Protein AF-A0A842MSP7-F1 (afdb_monomer)

Sequence (89 aa):
MRTTYLLGIIVFLAVVLPLIGFFFSGGWIKLIAQIILTIVLAVVIGATGIFGYICIKAQARKWGAGLILVAIICLLLVFWLWTGKPLLI

Mean predicted aligned error: 6.04 Å

Solvent-accessible surface area (backbone atoms only — not comparable to full-atom values): 4695 Å² total; per-residue (Å²): 114,73,65,61,55,53,51,52,51,51,55,48,47,66,51,50,54,26,50,50,31,45,75,77,43,64,70,70,54,20,52,53,16,48,51,53,45,45,52,54,41,50,53,50,30,51,54,28,45,55,51,15,54,52,24,44,75,69,67,40,47,74,60,12,51,52,29,42,50,52,26,52,52,40,54,51,49,48,49,24,70,74,69,76,45,64,91,89,112

Foldseek 3Di:
DVVVVVVVVVLVCLQVVLVCQCPPHDDPSNVVSLVSNLVNLVVLLVVLQVVLVVCVVVVVPVSSVVSNVSSVVSVQVNVCSVVVDRPVD

Secondary structure (DSSP, 8-state):
-HHHHHHHHHHHHHHHHHHHHHHH--THHHHHHHHHHHHHHHHHHHHHHHHHHHHHHTT-HHHHHHHHHHHHHHHHHHHHHHHSS-TT-

Radius of gyration: 15.44 Å; Cα contacts (8 Å, |Δi|>4): 70; chains: 1; bounding box: 32×36×41 Å

pLDDT: mean 85.57, std 7.36, range [47.53, 92.94]

Structure (mmCIF, N/CA/C/O backbone):
data_AF-A0A842MSP7-F1
#
_entry.id   AF-A0A842MSP7-F1
#
loop_
_atom_site.group_PDB
_atom_site.id
_atom_site.type_symbol
_atom_site.label_atom_id
_atom_site.label_alt_id
_atom_site.label_comp_id
_atom_site.label_asym_id
_atom_site.label_entity_id
_atom_site.label_seq_id
_atom_site.pdbx_PDB_ins_code
_atom_site.Cartn_x
_atom_site.Cartn_y
_atom_site.Cartn_z
_atom_site.occupancy
_atom_site.B_iso_or_equiv
_atom_site.auth_seq_id
_atom_site.auth_comp_id
_atom_site.auth_asym_id
_atom_site.auth_atom_id
_atom_site.pdbx_PDB_model_num
ATOM 1 N N . MET A 1 1 ? 0.101 24.598 12.280 1.00 62.28 1 MET A N 1
ATOM 2 C CA . MET A 1 1 ? -0.545 24.734 10.953 1.00 62.28 1 MET A CA 1
ATOM 3 C C . MET A 1 1 ? 0.426 24.503 9.795 1.00 62.28 1 MET A C 1
ATOM 5 O O . MET A 1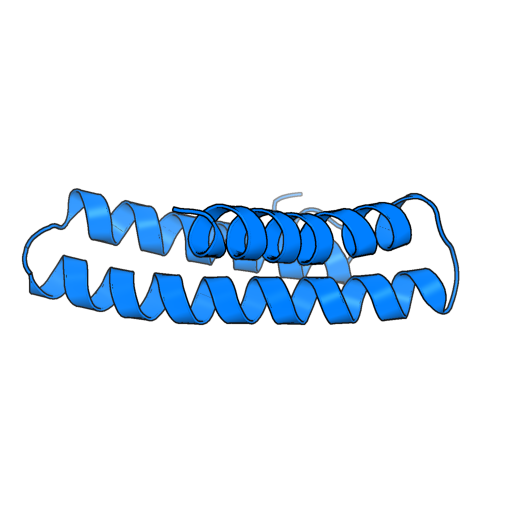 1 ? 0.138 23.667 8.960 1.00 62.28 1 MET A O 1
ATOM 9 N N . ARG A 1 2 ? 1.600 25.149 9.734 1.00 79.38 2 ARG A N 1
ATOM 10 C CA . ARG A 1 2 ? 2.571 24.927 8.637 1.00 79.38 2 ARG A CA 1
ATOM 11 C C . ARG A 1 2 ? 3.039 23.463 8.495 1.00 79.38 2 ARG A C 1
ATOM 13 O O . ARG A 1 2 ? 3.111 22.950 7.387 1.00 79.38 2 ARG A O 1
ATOM 20 N N . THR A 1 3 ? 3.278 22.771 9.607 1.00 81.38 3 THR A N 1
ATOM 21 C CA . THR A 1 3 ? 3.765 21.378 9.621 1.00 81.38 3 THR A CA 1
ATOM 22 C C . THR A 1 3 ? 2.749 20.368 9.082 1.00 81.38 3 THR A C 1
ATOM 24 O O . THR A 1 3 ? 3.127 19.429 8.393 1.00 81.38 3 THR A O 1
ATOM 27 N N . THR A 1 4 ? 1.452 20.570 9.336 1.00 81.69 4 THR A N 1
ATOM 28 C CA . THR A 1 4 ? 0.389 19.671 8.856 1.00 81.69 4 THR A CA 1
ATOM 29 C C . THR A 1 4 ? 0.219 19.742 7.339 1.00 81.69 4 THR A C 1
ATOM 31 O O . THR A 1 4 ? 0.031 18.708 6.708 1.00 81.69 4 THR A O 1
ATOM 34 N N . TYR A 1 5 ? 0.362 20.929 6.736 1.00 83.00 5 TYR A N 1
ATOM 35 C CA . TYR A 1 5 ? 0.328 21.071 5.275 1.00 83.00 5 TYR A CA 1
ATOM 36 C C . TYR A 1 5 ? 1.524 20.392 4.604 1.00 83.00 5 TYR A C 1
ATOM 38 O O . TYR A 1 5 ? 1.358 19.712 3.596 1.00 83.00 5 TYR A O 1
ATOM 46 N N . LEU A 1 6 ? 2.719 20.519 5.192 1.00 86.50 6 LEU A N 1
ATOM 47 C CA . LEU A 1 6 ? 3.921 19.860 4.677 1.00 86.50 6 LEU A CA 1
ATOM 48 C C . LEU A 1 6 ? 3.795 18.334 4.723 1.00 86.50 6 LEU A C 1
ATOM 50 O O . LEU A 1 6 ? 4.095 17.672 3.734 1.00 86.50 6 LEU A O 1
ATOM 54 N N . LEU A 1 7 ? 3.288 17.780 5.828 1.00 85.94 7 LEU A N 1
ATOM 55 C CA . LEU A 1 7 ? 3.030 16.342 5.937 1.00 85.94 7 LEU A CA 1
ATOM 56 C C . LEU A 1 7 ? 1.996 15.869 4.909 1.00 85.94 7 LEU A C 1
ATOM 58 O O . LEU A 1 7 ? 2.216 14.851 4.260 1.00 85.94 7 LEU A O 1
ATOM 62 N N . GLY A 1 8 ? 0.914 16.627 4.708 1.00 84.44 8 GLY A N 1
ATOM 63 C CA . GLY A 1 8 ? -0.091 16.313 3.691 1.00 84.44 8 GLY A CA 1
ATOM 64 C C . GLY A 1 8 ? 0.493 16.262 2.277 1.00 84.44 8 GLY A C 1
ATOM 65 O O . GLY A 1 8 ? 0.231 15.313 1.542 1.00 84.44 8 GLY A O 1
ATOM 66 N N . ILE A 1 9 ? 1.342 17.231 1.917 1.00 89.06 9 ILE A N 1
ATOM 67 C CA . ILE A 1 9 ? 2.022 17.267 0.612 1.00 89.06 9 ILE A CA 1
ATOM 68 C C . ILE A 1 9 ? 2.966 16.074 0.449 1.00 89.06 9 ILE A C 1
ATOM 70 O O . ILE A 1 9 ? 2.976 15.449 -0.607 1.00 89.06 9 ILE A O 1
ATOM 74 N N . ILE A 1 10 ? 3.739 15.732 1.483 1.00 89.06 10 ILE A N 1
ATOM 75 C CA . ILE A 1 10 ? 4.669 14.595 1.435 1.00 89.06 10 ILE A CA 1
ATOM 76 C C . ILE A 1 10 ? 3.905 13.288 1.224 1.00 89.06 10 ILE A C 1
ATOM 78 O O . ILE A 1 10 ? 4.273 12.502 0.354 1.00 89.06 10 ILE A O 1
ATOM 82 N N . VAL A 1 11 ? 2.822 13.070 1.974 1.00 85.75 11 VAL A N 1
ATOM 83 C CA . VAL A 1 11 ? 1.980 11.874 1.828 1.00 85.75 11 VAL A CA 1
ATOM 84 C C . VAL A 1 11 ? 1.351 11.826 0.437 1.00 85.75 11 VAL A C 1
ATOM 86 O O . VAL A 1 11 ? 1.361 10.778 -0.205 1.00 85.75 11 VAL A O 1
ATOM 89 N N . PHE A 1 12 ? 0.861 12.961 -0.062 1.00 87.12 1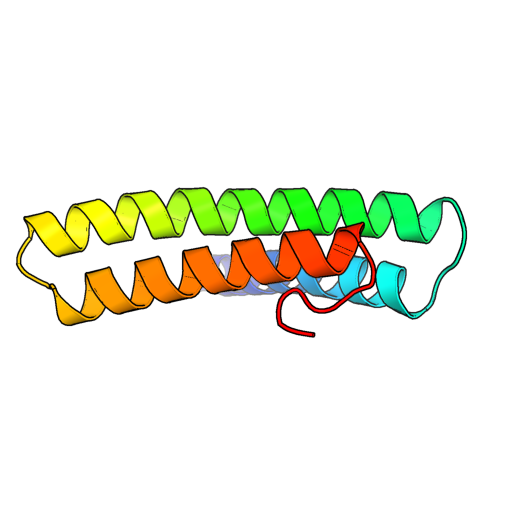2 PHE A N 1
ATOM 90 C CA . PHE A 1 12 ? 0.301 13.053 -1.406 1.00 87.12 12 PHE A CA 1
ATOM 91 C C . PHE A 1 12 ? 1.340 12.700 -2.478 1.00 87.12 12 PHE A C 1
ATOM 93 O O . PHE A 1 12 ? 1.085 11.848 -3.326 1.00 87.12 12 PHE A O 1
ATOM 100 N N . LEU A 1 13 ? 2.540 13.280 -2.408 1.00 89.19 13 LEU A N 1
ATOM 101 C CA . LEU A 1 13 ? 3.630 12.982 -3.339 1.00 89.19 13 LEU A CA 1
ATOM 102 C C . LEU A 1 13 ? 4.071 11.517 -3.261 1.00 89.19 13 LEU A C 1
ATOM 104 O O . LEU A 1 13 ? 4.279 10.898 -4.303 1.00 89.19 13 LEU A O 1
ATOM 108 N N . ALA A 1 14 ? 4.151 10.946 -2.058 1.00 87.12 14 ALA A N 1
ATOM 109 C CA . ALA A 1 14 ? 4.525 9.549 -1.848 1.00 87.12 14 ALA A CA 1
ATOM 110 C C . ALA A 1 14 ? 3.544 8.554 -2.492 1.00 87.12 14 ALA A C 1
ATOM 112 O O . ALA A 1 14 ? 3.934 7.425 -2.770 1.00 87.12 14 ALA A O 1
ATOM 113 N N . VAL A 1 15 ? 2.298 8.961 -2.753 1.00 87.19 15 VAL A N 1
ATOM 114 C CA . VAL A 1 15 ? 1.281 8.135 -3.425 1.00 87.19 15 VAL A CA 1
ATOM 115 C C . VAL A 1 15 ? 1.198 8.451 -4.918 1.00 87.19 15 VAL A C 1
ATOM 117 O O . VAL A 1 15 ? 1.146 7.542 -5.747 1.00 87.19 15 VAL A O 1
ATOM 120 N N . VAL A 1 16 ? 1.219 9.734 -5.283 1.00 89.31 16 VAL A N 1
ATOM 121 C CA . VAL A 1 16 ? 1.007 10.181 -6.667 1.00 89.31 16 VAL A CA 1
ATOM 122 C C . VAL A 1 16 ? 2.212 9.893 -7.560 1.00 89.31 16 VAL A C 1
ATOM 124 O O . VAL A 1 16 ? 2.028 9.461 -8.696 1.00 89.31 16 VAL A O 1
ATOM 127 N N . LEU A 1 17 ? 3.441 10.070 -7.067 1.00 87.38 17 LEU A N 1
ATOM 128 C CA . LEU A 1 17 ? 4.643 9.802 -7.867 1.00 87.38 17 LEU A CA 1
ATOM 129 C C . LEU A 1 17 ? 4.749 8.328 -8.296 1.00 87.38 17 LEU A C 1
ATOM 131 O O . LEU A 1 17 ? 4.925 8.080 -9.493 1.00 87.38 17 LEU A O 1
ATOM 135 N N . PRO A 1 18 ? 4.598 7.335 -7.395 1.00 86.94 18 PRO A N 1
ATOM 136 C CA . PRO A 1 18 ? 4.610 5.939 -7.812 1.00 86.94 18 PRO A CA 1
ATOM 137 C C . PRO A 1 18 ? 3.397 5.571 -8.668 1.00 86.94 18 PRO A C 1
ATOM 139 O O . PRO A 1 18 ? 3.533 4.742 -9.558 1.00 86.94 18 PRO A O 1
ATOM 142 N N . LEU A 1 19 ? 2.231 6.199 -8.479 1.00 86.81 19 LEU A N 1
ATOM 143 C CA . LEU A 1 19 ? 1.093 6.009 -9.390 1.00 86.81 19 LEU A CA 1
ATOM 144 C C . LEU A 1 19 ? 1.450 6.421 -10.823 1.00 86.81 19 LEU A C 1
ATOM 146 O O . LEU A 1 19 ? 1.237 5.647 -11.755 1.00 86.81 19 LEU A O 1
ATOM 150 N N . ILE A 1 20 ? 2.051 7.599 -11.003 1.00 88.19 20 ILE A N 1
ATOM 151 C CA . ILE A 1 20 ? 2.496 8.064 -12.323 1.00 88.19 20 ILE A CA 1
ATOM 152 C C . ILE A 1 20 ? 3.541 7.099 -12.899 1.00 88.19 20 ILE A C 1
ATOM 154 O O . ILE A 1 20 ? 3.415 6.668 -14.044 1.00 88.19 20 ILE A O 1
ATOM 158 N N . GLY A 1 21 ? 4.534 6.695 -12.100 1.00 84.94 21 GLY A N 1
ATOM 159 C CA . GLY A 1 21 ? 5.544 5.721 -12.522 1.00 84.94 21 GLY A CA 1
ATOM 160 C C . GLY A 1 21 ? 4.942 4.368 -12.915 1.00 84.94 21 GLY A C 1
ATOM 161 O O . GLY A 1 21 ? 5.369 3.762 -13.894 1.00 84.94 21 GLY A O 1
ATOM 162 N N . PHE A 1 22 ? 3.916 3.904 -12.208 1.00 85.50 22 PHE A N 1
ATOM 163 C CA . PHE A 1 22 ? 3.253 2.636 -12.499 1.00 85.50 22 PHE A CA 1
ATOM 164 C C . PHE A 1 22 ? 2.473 2.655 -13.822 1.00 85.50 22 PHE A C 1
ATOM 166 O O . PHE A 1 22 ? 2.532 1.678 -14.571 1.00 85.50 22 PHE A O 1
ATOM 173 N N . PHE A 1 23 ? 1.759 3.749 -14.112 1.00 85.06 23 PHE A N 1
ATOM 174 C CA . PHE A 1 23 ? 0.906 3.861 -15.302 1.00 85.06 23 PHE A CA 1
ATOM 175 C C . PHE A 1 23 ? 1.648 4.314 -16.564 1.00 85.06 23 PHE A C 1
ATOM 177 O O . PHE A 1 23 ? 1.304 3.864 -17.655 1.00 85.06 23 PHE A O 1
ATOM 184 N N . PHE A 1 24 ? 2.649 5.190 -16.438 1.00 83.94 24 PHE A N 1
ATOM 185 C CA . PHE A 1 24 ? 3.298 5.844 -17.583 1.00 83.94 24 PHE A CA 1
ATOM 186 C C . PHE A 1 24 ? 4.703 5.317 -17.897 1.00 83.94 24 PHE A C 1
ATOM 188 O O . PHE A 1 24 ? 5.312 5.766 -18.866 1.00 83.94 24 PHE A O 1
ATOM 195 N N . SER A 1 25 ? 5.239 4.378 -17.108 1.00 82.25 25 SER A N 1
ATOM 196 C CA . SER A 1 25 ? 6.574 3.811 -17.344 1.00 82.25 25 SER A CA 1
ATOM 197 C C . SER A 1 25 ? 6.552 2.298 -17.580 1.00 82.25 25 SER A C 1
ATOM 199 O O . SER A 1 25 ? 5.607 1.596 -17.219 1.00 82.25 25 SER A O 1
ATOM 201 N N . GLY A 1 26 ? 7.627 1.789 -18.187 1.00 83.56 26 GLY A N 1
ATOM 202 C CA . GLY A 1 26 ? 7.865 0.364 -18.412 1.00 83.56 26 GLY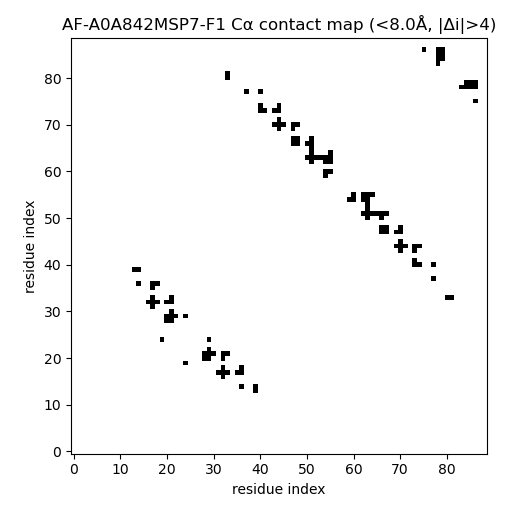 A CA 1
ATOM 203 C C . GLY A 1 26 ? 9.149 -0.132 -17.743 1.00 83.56 26 GLY A C 1
ATOM 204 O O . GLY A 1 26 ? 9.990 0.649 -17.294 1.00 83.56 26 GLY A O 1
ATOM 205 N N . GLY A 1 27 ? 9.308 -1.456 -17.684 1.00 88.06 27 GLY A N 1
ATOM 206 C CA . GLY A 1 27 ? 10.521 -2.103 -17.176 1.00 88.06 27 GLY A CA 1
ATOM 207 C C . GLY A 1 27 ? 10.775 -1.845 -15.686 1.00 88.06 27 GLY A C 1
ATOM 208 O O . GLY A 1 27 ? 9.873 -1.967 -14.858 1.00 88.06 27 GLY A O 1
ATOM 209 N N . TRP A 1 28 ? 12.016 -1.494 -15.343 1.00 88.62 28 TRP A N 1
ATOM 210 C CA . TRP A 1 28 ? 12.472 -1.330 -13.957 1.00 88.62 28 TRP A CA 1
ATOM 211 C C . TRP A 1 28 ? 11.783 -0.188 -13.204 1.00 88.62 28 TRP A C 1
ATOM 213 O O . TRP A 1 28 ? 11.560 -0.305 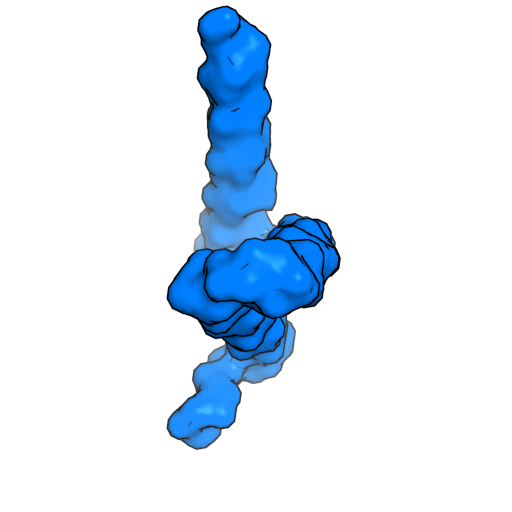-12.003 1.00 88.62 28 TRP A O 1
ATOM 223 N N . ILE A 1 29 ? 11.397 0.891 -13.893 1.00 86.94 29 ILE A N 1
ATOM 224 C CA . ILE A 1 29 ? 10.745 2.050 -13.262 1.00 86.94 29 ILE A CA 1
ATOM 225 C C . ILE A 1 29 ? 9.352 1.661 -12.753 1.00 86.94 29 ILE A C 1
ATOM 227 O O . ILE A 1 29 ? 8.995 1.990 -11.621 1.00 86.94 29 ILE A O 1
ATOM 231 N N . LYS A 1 30 ? 8.603 0.876 -13.538 1.00 87.38 30 LYS A N 1
ATOM 232 C CA . LYS A 1 30 ? 7.310 0.323 -13.122 1.00 87.38 30 LYS A CA 1
ATOM 233 C C . LYS A 1 30 ? 7.464 -0.575 -11.897 1.00 87.38 30 LYS A C 1
ATOM 235 O O . LYS A 1 30 ? 6.674 -0.465 -10.967 1.00 87.38 30 LYS A O 1
ATOM 240 N N . LEU A 1 31 ? 8.498 -1.415 -11.874 1.00 87.50 31 LEU A N 1
ATOM 241 C CA . LEU A 1 31 ? 8.762 -2.334 -10.765 1.00 87.50 31 LEU A CA 1
ATOM 242 C C . LEU A 1 31 ? 9.093 -1.565 -9.473 1.00 87.50 31 LEU A C 1
ATOM 244 O O . LEU A 1 31 ? 8.505 -1.829 -8.425 1.00 87.50 31 LEU A O 1
ATOM 248 N N . ILE A 1 32 ? 9.954 -0.545 -9.555 1.00 89.56 32 ILE A N 1
ATOM 249 C CA . ILE A 1 32 ? 10.270 0.345 -8.424 1.00 89.56 32 ILE A CA 1
ATOM 250 C C . ILE A 1 32 ? 9.004 1.052 -7.925 1.00 89.56 32 ILE A C 1
ATOM 252 O O . ILE A 1 32 ? 8.738 1.076 -6.722 1.00 89.56 32 ILE A O 1
ATOM 256 N N . ALA A 1 33 ? 8.193 1.581 -8.841 1.00 89.00 33 ALA A N 1
ATOM 257 C CA . ALA A 1 33 ? 6.937 2.233 -8.505 1.00 89.00 33 ALA A CA 1
ATOM 258 C C . ALA A 1 33 ? 5.951 1.276 -7.809 1.00 89.00 33 ALA A C 1
ATOM 260 O O . ALA A 1 33 ? 5.355 1.652 -6.799 1.00 89.00 33 ALA A O 1
ATOM 261 N N . GLN A 1 34 ? 5.831 0.027 -8.279 1.00 88.25 34 GLN A N 1
ATOM 262 C CA . GLN A 1 34 ? 5.007 -1.003 -7.635 1.00 88.25 34 GLN A CA 1
ATOM 263 C C . GLN A 1 34 ? 5.479 -1.310 -6.213 1.00 88.25 34 GLN A C 1
ATOM 265 O O . GLN A 1 34 ? 4.655 -1.392 -5.300 1.00 88.25 34 GLN A O 1
ATOM 270 N N . ILE A 1 35 ? 6.791 -1.456 -6.003 1.00 91.69 35 ILE A N 1
ATOM 271 C CA . ILE A 1 35 ? 7.360 -1.726 -4.676 1.00 91.69 35 ILE A CA 1
ATOM 272 C C . ILE A 1 35 ? 7.028 -0.582 -3.717 1.00 91.69 35 ILE A C 1
ATOM 274 O O . ILE A 1 35 ? 6.498 -0.832 -2.634 1.00 91.69 35 ILE A O 1
ATOM 278 N N . ILE A 1 36 ? 7.281 0.668 -4.121 1.00 92.38 36 ILE A N 1
ATOM 279 C CA . ILE A 1 36 ? 7.000 1.839 -3.279 1.00 92.38 36 ILE A CA 1
ATOM 280 C C . ILE A 1 36 ? 5.507 1.904 -2.941 1.00 92.38 36 ILE A C 1
ATOM 282 O O . ILE A 1 36 ? 5.154 2.054 -1.771 1.00 92.38 36 ILE A O 1
ATOM 286 N N . LEU A 1 37 ? 4.627 1.722 -3.932 1.00 90.25 37 LEU A N 1
ATOM 287 C CA . LEU A 1 37 ? 3.182 1.746 -3.703 1.00 90.25 37 LEU A CA 1
ATOM 288 C C . LEU A 1 37 ? 2.750 0.638 -2.728 1.00 90.25 37 LEU A C 1
ATOM 290 O O . LEU A 1 37 ? 1.941 0.883 -1.834 1.00 90.25 37 LEU A O 1
ATOM 294 N N . THR A 1 38 ? 3.332 -0.558 -2.853 1.00 91.38 38 THR A N 1
ATOM 295 C CA . THR A 1 38 ? 3.055 -1.699 -1.966 1.00 91.38 38 THR A CA 1
ATOM 296 C C . THR A 1 38 ? 3.457 -1.403 -0.525 1.00 91.38 38 THR A C 1
ATOM 298 O O . THR A 1 38 ? 2.696 -1.712 0.390 1.00 91.38 38 THR A O 1
ATOM 301 N N . ILE A 1 39 ? 4.613 -0.769 -0.306 1.00 92.94 39 ILE A N 1
ATOM 302 C CA . ILE A 1 39 ? 5.058 -0.364 1.035 1.00 92.94 39 ILE A CA 1
ATOM 303 C C . ILE A 1 39 ? 4.065 0.632 1.644 1.00 92.94 39 ILE A C 1
ATOM 305 O O . ILE A 1 39 ? 3.649 0.462 2.790 1.00 92.94 39 ILE A O 1
ATOM 309 N N . VAL A 1 40 ? 3.638 1.639 0.877 1.00 91.88 40 VAL A N 1
ATOM 310 C CA . VAL A 1 40 ? 2.660 2.634 1.347 1.00 91.88 40 VAL A CA 1
ATOM 311 C C . VAL A 1 40 ? 1.330 1.965 1.709 1.00 91.88 40 VAL A C 1
ATOM 313 O O . VAL A 1 40 ? 0.803 2.191 2.799 1.00 91.88 40 VAL A O 1
ATOM 316 N N . LEU A 1 41 ? 0.817 1.088 0.843 1.00 90.69 41 LEU A N 1
ATOM 317 C CA . LEU A 1 41 ? -0.398 0.307 1.094 1.00 90.69 41 LEU A CA 1
ATOM 318 C C . LEU A 1 41 ? -0.264 -0.582 2.341 1.00 90.69 41 LEU A C 1
ATOM 320 O O . LEU A 1 41 ? -1.188 -0.631 3.150 1.00 90.69 41 LEU A O 1
ATOM 324 N N . ALA A 1 42 ? 0.885 -1.230 2.548 1.00 90.38 42 ALA A N 1
ATOM 325 C CA . ALA A 1 42 ? 1.139 -2.057 3.727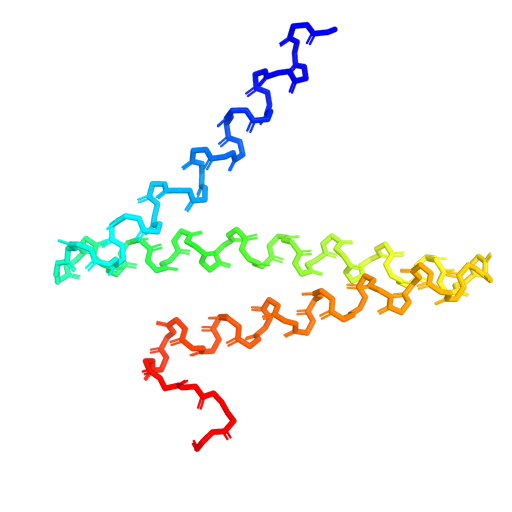 1.00 90.38 42 ALA A CA 1
ATOM 326 C C . ALA A 1 42 ? 1.105 -1.243 5.031 1.00 90.38 42 ALA A C 1
ATOM 328 O O . ALA A 1 42 ? 0.509 -1.684 6.017 1.00 90.38 42 ALA A O 1
ATOM 329 N N . VAL A 1 43 ? 1.673 -0.032 5.032 1.00 92.12 43 VAL A N 1
ATOM 330 C CA . VAL A 1 43 ? 1.602 0.881 6.186 1.00 92.12 43 VAL A CA 1
ATOM 331 C C . VAL A 1 43 ? 0.153 1.282 6.475 1.00 92.12 43 VAL A C 1
ATOM 333 O O . VAL A 1 43 ? -0.267 1.265 7.634 1.00 92.12 43 VAL A O 1
ATOM 336 N N . VAL A 1 44 ? -0.635 1.588 5.438 1.00 90.69 44 VAL A N 1
ATOM 337 C CA . VAL A 1 44 ? -2.060 1.928 5.586 1.00 90.69 44 VAL A CA 1
ATOM 338 C C . VAL A 1 44 ? -2.855 0.746 6.139 1.00 90.69 44 VAL A C 1
ATOM 340 O O . VAL A 1 44 ? -3.641 0.938 7.067 1.00 90.69 44 VAL A O 1
ATOM 343 N N . ILE A 1 45 ? -2.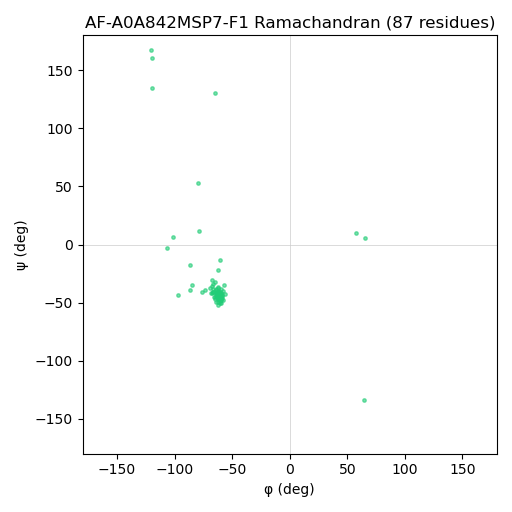631 -0.472 5.639 1.00 92.44 45 ILE A N 1
ATOM 344 C CA . ILE A 1 45 ? -3.273 -1.695 6.152 1.00 92.44 45 ILE A CA 1
ATOM 345 C C . ILE A 1 45 ? -2.926 -1.899 7.628 1.00 92.44 45 ILE A C 1
ATOM 347 O O . ILE A 1 45 ? -3.821 -2.129 8.439 1.00 92.44 45 ILE A O 1
ATOM 351 N N . GLY A 1 46 ? -1.649 -1.768 7.997 1.00 90.25 46 GLY A N 1
ATOM 352 C CA . GLY A 1 46 ? -1.208 -1.903 9.385 1.00 90.25 46 GLY A CA 1
ATOM 353 C C . GLY A 1 46 ? -1.882 -0.887 10.308 1.00 90.25 46 GLY A C 1
ATOM 354 O O . GLY A 1 46 ? -2.472 -1.262 11.322 1.00 90.25 46 GLY A O 1
ATOM 355 N N . ALA A 1 47 ? -1.864 0.394 9.932 1.00 90.19 47 ALA A N 1
ATOM 356 C CA . ALA A 1 47 ? -2.485 1.454 10.720 1.00 90.19 47 ALA A CA 1
ATOM 357 C C . ALA A 1 47 ? -4.005 1.252 10.843 1.00 90.19 47 ALA A C 1
ATOM 359 O O . ALA A 1 47 ? -4.543 1.226 11.950 1.00 90.19 47 ALA A O 1
ATOM 360 N N . THR A 1 48 ? -4.704 1.057 9.723 1.00 90.88 48 THR A N 1
ATOM 361 C CA . THR A 1 48 ? -6.167 0.883 9.708 1.00 90.88 48 THR A CA 1
ATOM 362 C C . THR A 1 48 ? -6.617 -0.406 10.392 1.00 90.88 48 THR A C 1
ATOM 364 O O . THR A 1 48 ? -7.641 -0.389 11.071 1.00 90.88 48 THR A O 1
ATOM 367 N N . GLY A 1 49 ? -5.841 -1.490 10.313 1.00 87.50 49 GLY A N 1
ATOM 368 C CA . GLY A 1 49 ? -6.1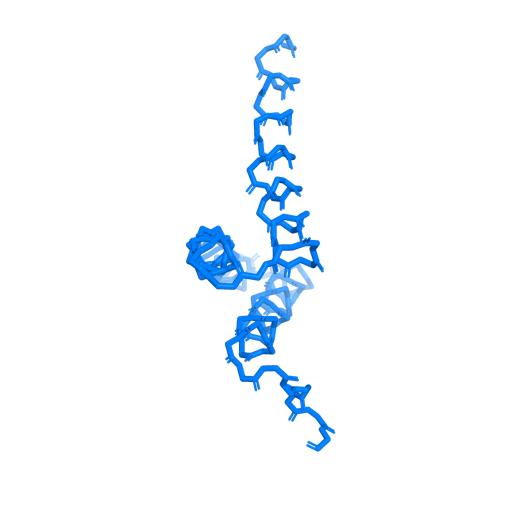05 -2.732 11.040 1.00 87.50 49 GLY A CA 1
ATOM 369 C C . GLY A 1 49 ? -6.010 -2.554 12.558 1.00 87.50 49 GLY A C 1
ATOM 370 O O . GLY A 1 49 ? -6.925 -2.950 13.284 1.00 87.50 49 GLY A O 1
ATOM 371 N N . ILE A 1 50 ? -4.951 -1.891 13.042 1.00 89.88 50 ILE A N 1
ATOM 372 C CA . ILE A 1 50 ? -4.769 -1.600 14.475 1.00 89.88 50 ILE A CA 1
ATOM 373 C C . ILE A 1 50 ? -5.876 -0.666 14.979 1.00 89.88 50 ILE A C 1
ATOM 375 O O . ILE A 1 50 ? -6.534 -0.967 15.978 1.00 89.88 50 ILE A O 1
ATOM 379 N N . PHE A 1 51 ? -6.135 0.441 14.278 1.00 88.62 51 PHE A N 1
ATOM 380 C CA . PHE A 1 51 ? -7.202 1.369 14.660 1.00 88.62 51 PHE A CA 1
ATOM 381 C C . PHE A 1 51 ? -8.589 0.719 14.572 1.00 88.62 51 PHE A C 1
ATOM 383 O O . PHE A 1 51 ? -9.412 0.924 15.462 1.00 88.62 51 PHE A O 1
ATOM 390 N N . GLY A 1 52 ? -8.837 -0.123 13.568 1.00 88.62 52 GLY A N 1
ATOM 391 C CA . GLY A 1 52 ? -10.072 -0.894 13.435 1.00 88.62 52 GLY A CA 1
ATOM 392 C C . GLY A 1 52 ? -10.316 -1.806 14.638 1.00 88.62 52 GLY A C 1
ATOM 393 O O . GLY A 1 52 ? -11.409 -1.788 15.211 1.00 88.62 52 GLY A O 1
ATOM 394 N N . TYR A 1 53 ? -9.286 -2.534 15.083 1.00 86.94 53 TYR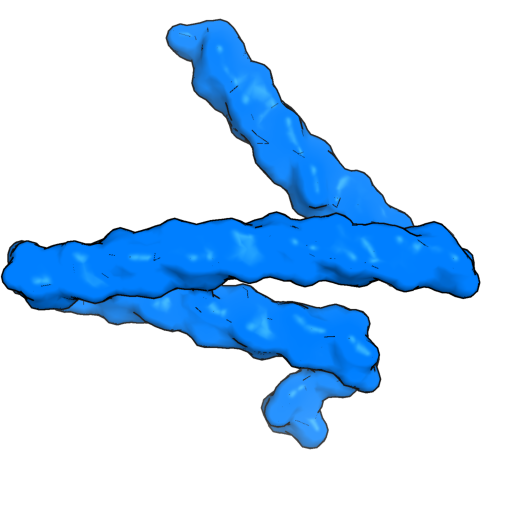 A N 1
ATOM 395 C CA . TYR A 1 53 ? -9.351 -3.374 16.284 1.00 86.94 53 TYR A CA 1
ATOM 396 C C . TYR A 1 53 ? -9.683 -2.561 17.543 1.00 86.94 53 TYR A C 1
ATOM 398 O O . TYR A 1 53 ? -10.566 -2.942 18.320 1.00 86.94 53 TYR A O 1
ATOM 406 N N . ILE A 1 54 ? -9.023 -1.412 17.724 1.00 90.56 54 ILE A N 1
ATOM 407 C CA . ILE A 1 54 ? -9.270 -0.515 18.861 1.00 90.56 54 ILE A CA 1
ATOM 408 C C . ILE A 1 54 ? -10.708 0.022 18.824 1.00 90.56 54 ILE A C 1
ATOM 410 O O . ILE A 1 54 ? -11.402 -0.025 19.840 1.00 90.56 54 ILE A O 1
ATOM 414 N N . CYS A 1 55 ? -11.199 0.469 17.665 1.00 89.31 55 CYS A N 1
ATOM 415 C CA . CYS A 1 55 ? -12.563 0.986 17.515 1.00 89.31 55 CYS A CA 1
ATOM 416 C C . CYS A 1 55 ? -13.634 -0.070 17.820 1.00 89.31 55 CYS A C 1
ATOM 418 O O . CYS A 1 55 ? -14.667 0.259 18.407 1.00 89.31 55 CYS A O 1
ATOM 420 N N . ILE A 1 56 ? -13.397 -1.337 17.464 1.00 86.94 56 ILE A N 1
ATOM 421 C CA . ILE A 1 56 ? -14.305 -2.438 17.816 1.00 86.94 56 ILE A CA 1
ATOM 422 C C . ILE A 1 56 ? -14.329 -2.649 19.331 1.00 86.94 56 ILE A C 1
ATOM 424 O O . ILE A 1 56 ? -15.415 -2.758 19.908 1.00 86.94 56 ILE A O 1
ATOM 428 N N . LYS A 1 57 ? -13.158 -2.657 19.983 1.00 86.44 57 LYS A N 1
ATOM 429 C CA . LYS A 1 57 ? -13.069 -2.763 21.448 1.00 86.44 57 LYS A CA 1
ATOM 430 C C . LYS A 1 57 ? -13.733 -1.586 22.163 1.00 86.44 57 LYS A C 1
ATOM 432 O O . LYS A 1 57 ? -14.400 -1.794 23.168 1.00 86.44 57 LYS A O 1
ATOM 437 N N . ALA A 1 58 ? -13.621 -0.380 21.614 1.00 88.94 58 ALA A N 1
ATOM 438 C CA . ALA A 1 58 ? -14.233 0.838 22.144 1.00 88.94 58 ALA A CA 1
ATOM 439 C C . ALA A 1 58 ? -15.740 0.974 21.824 1.00 88.94 58 ALA A C 1
ATOM 441 O O . ALA A 1 58 ? -16.302 2.054 21.973 1.00 88.94 58 ALA A O 1
ATOM 442 N N . GLN A 1 59 ? -16.398 -0.086 21.334 1.00 86.88 59 GLN A N 1
ATOM 443 C CA . GLN A 1 59 ? -17.805 -0.093 20.894 1.00 86.88 59 GLN A CA 1
ATOM 444 C C . GLN A 1 59 ? -18.167 0.920 19.785 1.00 86.88 59 GLN A C 1
ATOM 446 O O . GLN A 1 59 ? -19.330 1.010 19.385 1.00 86.88 59 GLN A O 1
ATOM 451 N N . ALA A 1 60 ? -17.190 1.584 19.163 1.00 85.94 60 ALA A N 1
ATOM 452 C CA . ALA A 1 60 ? -17.360 2.423 17.978 1.00 85.94 60 ALA A CA 1
ATOM 453 C C . ALA A 1 60 ? -17.447 1.562 16.701 1.00 85.94 60 ALA A C 1
ATOM 455 O O . ALA A 1 60 ? -16.712 1.758 15.730 1.00 85.94 60 ALA A O 1
ATOM 456 N N . ARG A 1 61 ? -18.355 0.575 16.696 1.00 77.50 61 ARG A N 1
ATOM 457 C CA . ARG A 1 61 ? -18.415 -0.501 15.687 1.00 77.50 61 ARG A CA 1
ATOM 458 C C . ARG A 1 61 ? -18.555 0.009 14.249 1.00 77.50 61 ARG A C 1
ATOM 460 O O . ARG A 1 61 ? -17.969 -0.578 13.349 1.00 77.50 61 ARG A O 1
ATOM 467 N N . LYS A 1 62 ? -19.275 1.119 14.035 1.00 80.44 62 LYS A N 1
ATOM 468 C CA . LYS A 1 62 ? -19.440 1.744 12.706 1.00 80.44 62 LYS A CA 1
ATOM 469 C C . LYS A 1 62 ? -18.111 2.262 12.139 1.00 80.44 62 LYS A C 1
ATOM 471 O O . LYS A 1 62 ? -17.838 2.087 10.959 1.00 80.44 62 LYS A O 1
ATOM 476 N N . TRP A 1 63 ? -17.268 2.839 12.997 1.00 82.06 63 TRP A N 1
ATOM 477 C CA . TRP A 1 63 ? -15.946 3.349 12.627 1.00 82.06 63 TRP A CA 1
ATOM 478 C C . TRP A 1 63 ? -14.934 2.216 12.452 1.00 82.06 63 TRP A C 1
ATOM 480 O O . TRP A 1 63 ? -14.183 2.208 11.481 1.00 82.06 63 TRP A O 1
ATOM 490 N N . GLY A 1 64 ? -14.974 1.210 13.332 1.00 82.81 64 GLY A N 1
ATOM 491 C CA . GLY A 1 64 ? -14.122 0.024 13.216 1.00 82.81 64 GLY A CA 1
ATOM 492 C C . GLY A 1 64 ? -14.378 -0.770 11.933 1.00 82.81 64 GLY A C 1
ATOM 493 O O . GLY A 1 64 ? -13.432 -1.132 11.239 1.00 82.81 64 GLY A O 1
ATOM 494 N N . ALA A 1 65 ? -15.649 -0.971 11.568 1.00 86.12 65 ALA A N 1
ATOM 495 C CA . ALA A 1 65 ? -16.015 -1.636 10.318 1.00 86.12 65 ALA A CA 1
ATOM 496 C C . ALA A 1 65 ? -15.532 -0.859 9.082 1.00 86.12 65 ALA A C 1
ATOM 498 O O . ALA A 1 65 ? -15.006 -1.466 8.152 1.00 86.12 65 ALA A O 1
ATOM 499 N N . GLY A 1 66 ? -15.648 0.475 9.089 1.00 87.25 66 GLY A N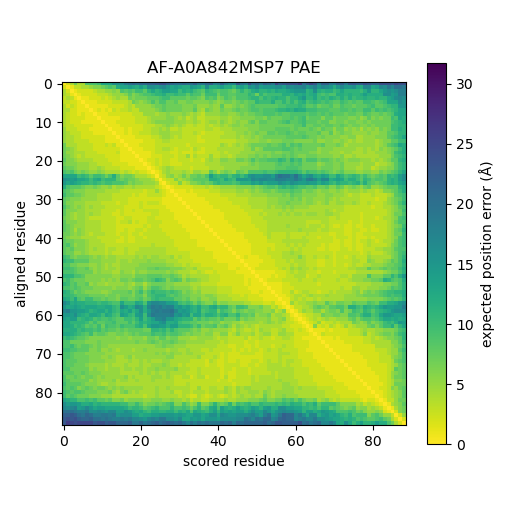 1
ATOM 500 C CA . GLY A 1 66 ? -15.142 1.318 8.003 1.00 87.25 66 GLY A CA 1
ATOM 501 C C . GLY A 1 66 ? -13.629 1.188 7.811 1.00 87.25 66 GLY A C 1
ATOM 502 O O . GLY A 1 66 ? -13.163 1.017 6.688 1.00 87.25 66 GLY A O 1
ATOM 503 N N . LEU A 1 67 ? -12.856 1.188 8.899 1.00 88.00 67 LEU A N 1
ATOM 504 C CA . LEU A 1 67 ? -11.398 1.036 8.834 1.00 88.00 67 LEU A CA 1
ATOM 505 C C . LEU A 1 67 ? -10.970 -0.353 8.345 1.00 88.00 67 LEU A C 1
ATOM 507 O O . LEU A 1 67 ? -10.035 -0.465 7.554 1.00 88.00 67 LEU A O 1
ATOM 511 N N . ILE A 1 68 ? -11.683 -1.405 8.752 1.00 87.25 68 ILE A N 1
ATOM 512 C CA . ILE A 1 68 ? -11.432 -2.766 8.258 1.00 87.25 68 ILE A CA 1
ATOM 513 C C . ILE A 1 68 ? -11.761 -2.877 6.767 1.00 87.25 68 ILE A C 1
ATOM 515 O O . ILE A 1 68 ? -10.996 -3.482 6.019 1.00 87.25 68 ILE A O 1
ATOM 519 N N . LEU A 1 69 ? -12.853 -2.257 6.309 1.00 90.19 69 LEU A N 1
ATOM 520 C CA . LEU A 1 69 ? -13.194 -2.208 4.887 1.00 90.19 69 LEU A CA 1
ATOM 521 C C . LEU A 1 69 ? -12.074 -1.544 4.069 1.00 90.19 69 LEU A C 1
ATOM 523 O O . LEU A 1 69 ? -11.684 -2.063 3.026 1.00 90.19 69 LEU A O 1
ATOM 527 N N . VAL A 1 70 ? -11.511 -0.435 4.562 1.00 89.81 70 VAL A N 1
ATOM 528 C CA . VAL A 1 70 ? -10.371 0.241 3.917 1.00 89.81 70 VAL A CA 1
ATOM 529 C C . VAL A 1 70 ? -9.146 -0.674 3.840 1.00 89.81 70 VAL A C 1
ATOM 531 O O . VAL A 1 70 ? -8.496 -0.730 2.795 1.00 89.81 70 VAL A O 1
ATOM 534 N N . ALA A 1 71 ? -8.853 -1.431 4.900 1.00 88.38 71 ALA A N 1
ATOM 535 C CA . ALA A 1 71 ? -7.760 -2.403 4.897 1.00 88.38 71 ALA A CA 1
ATOM 536 C C . ALA A 1 71 ? -7.971 -3.503 3.838 1.00 88.38 71 ALA A C 1
ATOM 538 O O . ALA A 1 71 ? -7.039 -3.843 3.107 1.00 88.38 71 ALA A O 1
ATOM 539 N N . ILE A 1 72 ? -9.202 -4.010 3.699 1.00 89.75 72 ILE A N 1
ATOM 540 C CA . ILE A 1 72 ? -9.566 -4.992 2.665 1.00 89.75 72 ILE A CA 1
ATOM 541 C C . ILE A 1 72 ? -9.375 -4.399 1.263 1.00 89.75 72 ILE A C 1
ATOM 543 O O . ILE A 1 72 ? -8.757 -5.034 0.413 1.00 89.75 72 ILE A O 1
ATOM 547 N N . ILE A 1 73 ? -9.841 -3.171 1.020 1.00 90.25 73 ILE A N 1
ATOM 548 C CA . ILE A 1 73 ? -9.656 -2.490 -0.273 1.00 90.25 73 ILE A CA 1
ATOM 549 C C . ILE A 1 73 ? -8.165 -2.332 -0.595 1.00 90.25 73 ILE A C 1
ATOM 551 O O . ILE A 1 73 ? -7.752 -2.591 -1.725 1.00 90.25 73 ILE A O 1
ATOM 555 N N . CYS A 1 74 ? -7.335 -1.972 0.387 1.00 89.31 74 CYS A N 1
ATOM 556 C CA . CYS A 1 74 ? -5.889 -1.881 0.189 1.00 89.31 74 CYS A CA 1
ATOM 557 C C . CYS A 1 74 ? -5.269 -3.238 -0.179 1.00 89.31 74 CYS A C 1
ATOM 559 O O . CYS A 1 74 ? -4.431 -3.293 -1.076 1.00 89.31 74 CYS A O 1
ATOM 561 N N . LEU A 1 75 ? -5.699 -4.335 0.451 1.00 86.88 75 LEU A N 1
ATOM 562 C CA . LEU A 1 75 ? -5.251 -5.685 0.083 1.00 86.88 75 LEU A CA 1
ATOM 563 C C . LEU A 1 75 ? -5.628 -6.041 -1.361 1.00 86.88 75 LEU A C 1
ATOM 565 O O . LEU A 1 75 ? -4.793 -6.563 -2.101 1.00 86.88 75 LEU A O 1
ATOM 569 N N . LEU A 1 76 ? -6.852 -5.712 -1.785 1.00 88.44 76 LEU A N 1
ATOM 570 C CA . LEU A 1 76 ? -7.296 -5.918 -3.168 1.00 88.44 76 LEU A CA 1
ATOM 571 C C . LEU A 1 76 ? -6.467 -5.092 -4.161 1.00 88.44 76 LEU A C 1
ATOM 573 O O . LEU A 1 76 ? -6.085 -5.603 -5.213 1.00 88.44 76 LEU A O 1
ATOM 577 N N . LEU A 1 77 ? -6.147 -3.840 -3.819 1.00 87.31 77 LEU A N 1
ATOM 578 C CA . LEU A 1 77 ? -5.290 -2.983 -4.639 1.00 87.31 77 LEU A CA 1
ATOM 579 C C . LEU A 1 77 ? -3.872 -3.540 -4.755 1.00 87.31 77 LEU A C 1
ATOM 581 O O . LEU A 1 77 ? -3.326 -3.540 -5.853 1.00 87.31 77 LEU A O 1
ATOM 585 N N . VAL A 1 78 ? -3.292 -4.055 -3.667 1.00 87.31 78 VAL A N 1
ATOM 586 C CA . VAL A 1 78 ? -1.981 -4.722 -3.712 1.00 87.31 78 VAL A CA 1
ATOM 587 C C . VAL A 1 78 ? -2.035 -5.934 -4.639 1.00 87.31 78 VAL A C 1
ATOM 589 O O . VAL A 1 78 ? -1.181 -6.069 -5.511 1.00 87.31 78 VAL A O 1
ATOM 592 N N . PHE A 1 79 ? -3.053 -6.788 -4.524 1.00 85.75 79 PHE A N 1
ATOM 593 C CA . PHE A 1 79 ? -3.190 -7.925 -5.434 1.00 85.75 79 PHE A CA 1
ATOM 594 C C . PHE A 1 79 ? -3.277 -7.474 -6.895 1.00 85.75 79 PHE A C 1
ATOM 596 O O . PHE A 1 79 ? -2.570 -8.011 -7.750 1.00 85.75 79 PHE A O 1
ATOM 603 N N . TRP A 1 80 ? -4.120 -6.482 -7.187 1.00 86.06 80 TRP A N 1
ATOM 604 C CA . TRP A 1 80 ? -4.296 -5.977 -8.547 1.00 86.06 80 TRP A CA 1
ATOM 605 C C . TRP A 1 80 ? -3.002 -5.376 -9.101 1.00 86.06 80 TRP A C 1
ATOM 607 O O . TRP A 1 80 ? -2.636 -5.641 -10.247 1.00 86.06 80 TRP A O 1
ATOM 617 N N . LEU A 1 81 ? -2.273 -4.634 -8.266 1.00 86.00 81 LEU A N 1
ATOM 618 C CA . LEU A 1 81 ? -0.992 -4.029 -8.609 1.00 86.00 81 LEU A CA 1
ATOM 619 C C . LEU A 1 81 ? 0.020 -5.075 -9.088 1.00 86.00 81 LEU A C 1
ATOM 621 O O . LEU A 1 81 ? 0.728 -4.827 -10.062 1.00 86.00 81 LEU A O 1
ATOM 625 N N . TRP A 1 82 ? 0.092 -6.227 -8.419 1.00 84.81 82 TRP A N 1
ATOM 626 C CA . TRP A 1 82 ? 1.080 -7.268 -8.711 1.00 84.81 82 TRP A CA 1
ATOM 627 C C . TRP A 1 82 ? 0.641 -8.241 -9.802 1.00 84.81 82 TRP A C 1
ATOM 629 O O . TRP A 1 82 ? 1.451 -8.637 -10.636 1.00 84.81 82 TRP A O 1
ATOM 639 N N . THR A 1 83 ? -0.632 -8.623 -9.820 1.00 83.62 83 THR A N 1
ATOM 640 C CA . THR A 1 83 ? -1.145 -9.609 -10.784 1.00 83.62 83 THR A CA 1
ATOM 641 C C . THR A 1 83 ? -1.582 -8.987 -12.105 1.00 83.62 83 THR A C 1
ATOM 643 O O . THR A 1 83 ? -1.744 -9.702 -13.094 1.00 83.62 83 THR A O 1
ATOM 646 N N . GLY A 1 84 ? -1.808 -7.670 -12.135 1.00 76.38 84 GLY A N 1
ATOM 647 C CA . GLY A 1 84 ? -2.389 -6.971 -13.280 1.00 76.38 84 GLY A CA 1
ATOM 648 C C . GLY A 1 84 ? -3.840 -7.367 -13.568 1.00 76.38 84 GLY A C 1
ATOM 649 O O . GLY A 1 84 ? -4.398 -6.921 -14.569 1.00 76.38 84 GLY A O 1
ATOM 650 N N . LYS A 1 85 ? -4.459 -8.192 -12.712 1.00 75.69 85 LYS A N 1
ATOM 651 C CA . LYS A 1 85 ? -5.823 -8.698 -12.871 1.00 75.69 85 LYS A CA 1
ATOM 652 C C . LYS A 1 85 ? -6.690 -8.252 -11.696 1.00 75.69 85 LYS A C 1
ATOM 654 O O . LYS A 1 85 ? -6.242 -8.329 -10.550 1.00 75.69 85 LYS A O 1
ATOM 659 N N . PRO A 1 86 ? -7.909 -7.759 -11.943 1.00 67.62 86 PRO A N 1
ATOM 660 C CA . PRO A 1 86 ? -8.840 -7.500 -10.858 1.00 67.62 86 PRO A CA 1
ATOM 661 C C . PRO A 1 86 ? -9.213 -8.833 -10.194 1.00 67.62 86 PRO A C 1
ATOM 663 O O . PRO A 1 86 ? -9.591 -9.776 -10.872 1.00 67.62 86 PRO A O 1
ATOM 666 N N . LEU A 1 87 ? -9.120 -8.905 -8.863 1.00 60.41 87 LEU A N 1
ATOM 667 C CA . LEU A 1 87 ? -9.395 -10.115 -8.059 1.00 60.41 87 LEU A CA 1
ATOM 668 C C . LEU A 1 87 ? -10.845 -10.636 -8.191 1.00 60.41 87 LEU A C 1
ATOM 670 O O . LEU A 1 87 ? -11.151 -11.728 -7.731 1.00 60.41 87 LEU A O 1
ATOM 674 N N . LEU A 1 88 ? -11.741 -9.827 -8.761 1.00 60.12 88 LEU A N 1
ATOM 675 C CA . LEU A 1 88 ? -13.185 -10.061 -8.850 1.00 60.12 88 LEU A CA 1
ATOM 676 C C . LEU A 1 88 ? -13.653 -10.564 -10.232 1.00 60.12 88 LEU A C 1
ATOM 678 O O . LEU A 1 88 ? -14.861 -10.640 -10.447 1.00 60.12 88 LEU A O 1
ATOM 682 N N . ILE A 1 89 ? -12.734 -10.873 -11.159 1.00 47.53 89 ILE A N 1
ATOM 683 C CA . ILE A 1 89 ? -13.027 -11.391 -12.513 1.00 47.53 89 ILE A CA 1
ATOM 684 C C . ILE A 1 89 ? -12.243 -12.674 -12.773 1.00 47.53 89 ILE A C 1
ATOM 686 O O . ILE A 1 89 ? -11.017 -12.678 -12.512 1.00 47.53 89 ILE A O 1
#